Protein AF-A0A418GPH2-F1 (afdb_monomer)

InterPro domains:
  IPR001160 Peptidase M20C, Xaa-His dipeptidase [PTHR43501] (4-125)

Foldseek 3Di:
DPPCPADDDDPLLVVLVVVLVVPQDAFAPDADPVDPPHRAKGKHQDDWDDDNPDIDTDMDIDGLAVVRSVVSLVVNCVSCVVSVHDGDDDDDDGHDNDDPPDPVVVVVQVVCCVVPVDGDDDDGD

Solvent-accessible surface area (backbone atoms only — not comparable to full-atom values): 7965 Å² total; per-residue (Å²): 130,84,81,74,89,65,84,76,75,53,70,69,60,46,52,42,50,54,51,45,61,70,67,49,81,68,43,81,75,37,69,32,89,89,45,81,93,38,76,32,22,32,32,42,76,76,47,78,50,76,58,100,88,50,76,48,79,44,66,52,75,46,33,51,44,64,69,52,40,51,49,53,52,52,51,50,42,51,52,22,57,77,59,74,46,90,69,84,92,76,90,85,76,84,45,80,73,85,64,94,80,39,68,67,58,52,54,51,44,54,51,43,26,71,75,67,77,42,81,72,89,85,81,90,132

Structure (mmCIF, N/CA/C/O backbone):
data_AF-A0A418GPH2-F1
#
_entry.id   AF-A0A418GPH2-F1
#
loop_
_atom_site.group_PDB
_atom_site.id
_atom_site.type_symbol
_atom_site.label_atom_id
_atom_site.label_alt_id
_atom_site.label_comp_id
_atom_site.label_asym_id
_atom_site.label_entity_id
_atom_site.label_seq_id
_atom_site.pdbx_PDB_ins_code
_atom_site.Cartn_x
_atom_site.Cartn_y
_atom_site.Cartn_z
_atom_site.occupancy
_atom_site.B_iso_or_equiv
_atom_site.auth_seq_id
_atom_site.auth_comp_id
_atom_site.auth_asym_id
_atom_site.auth_atom_id
_atom_site.pdbx_PDB_model_num
ATOM 1 N N . SER A 1 1 ? 10.906 25.568 -26.976 1.00 50.03 1 SER A N 1
ATOM 2 C CA . SER A 1 1 ? 11.543 24.263 -27.219 1.00 50.03 1 SER A CA 1
ATOM 3 C C . SER A 1 1 ? 12.287 23.904 -25.952 1.00 50.03 1 SER A C 1
ATOM 5 O O . SER A 1 1 ? 13.210 24.629 -25.607 1.00 50.03 1 SER A O 1
ATOM 7 N N . VAL A 1 2 ? 11.828 22.912 -25.188 1.00 54.50 2 VAL A N 1
ATOM 8 C CA . VAL A 1 2 ? 12.637 22.404 -24.072 1.00 54.50 2 VAL A CA 1
ATOM 9 C C . VAL A 1 2 ? 13.715 21.551 -24.729 1.00 54.50 2 VAL A C 1
ATOM 11 O O . VAL A 1 2 ? 13.391 20.523 -25.319 1.00 54.50 2 VAL A O 1
ATOM 14 N N . ALA A 1 3 ? 14.956 22.036 -24.742 1.00 54.34 3 ALA A N 1
ATOM 15 C CA . ALA A 1 3 ? 16.088 21.268 -25.243 1.00 54.34 3 ALA A CA 1
ATOM 16 C C . ALA A 1 3 ? 16.192 19.989 -24.404 1.00 54.34 3 ALA A C 1
ATOM 18 O O . ALA A 1 3 ? 16.377 20.047 -23.189 1.00 54.34 3 ALA A O 1
ATOM 19 N N . ASN A 1 4 ? 15.957 18.843 -25.037 1.00 64.81 4 ASN A N 1
ATOM 20 C CA . ASN A 1 4 ? 15.948 17.551 -24.370 1.00 64.81 4 ASN A CA 1
ATOM 21 C C . ASN A 1 4 ? 17.326 16.911 -24.566 1.00 64.81 4 ASN A C 1
ATOM 23 O O . ASN A 1 4 ? 17.494 16.022 -25.394 1.00 64.81 4 ASN A O 1
ATOM 27 N N . ASP A 1 5 ? 18.318 17.416 -23.831 1.00 70.81 5 ASP A N 1
ATOM 28 C CA . ASP A 1 5 ? 19.716 16.957 -23.915 1.00 70.81 5 ASP A CA 1
ATOM 29 C C . ASP A 1 5 ? 19.937 15.580 -23.262 1.00 70.81 5 ASP A C 1
ATOM 31 O O . ASP A 1 5 ? 21.039 15.031 -23.299 1.00 70.81 5 ASP A O 1
ATOM 35 N N . LYS A 1 6 ? 18.895 14.990 -22.660 1.00 77.62 6 LYS A N 1
ATOM 36 C CA . LYS A 1 6 ? 18.963 13.671 -22.026 1.00 77.62 6 LYS A CA 1
ATOM 37 C C . LYS A 1 6 ? 18.496 12.574 -22.972 1.00 77.62 6 LYS A C 1
ATOM 39 O O . LYS A 1 6 ? 17.439 12.671 -23.597 1.00 77.62 6 LYS A O 1
ATOM 44 N N . ALA A 1 7 ? 19.279 11.500 -23.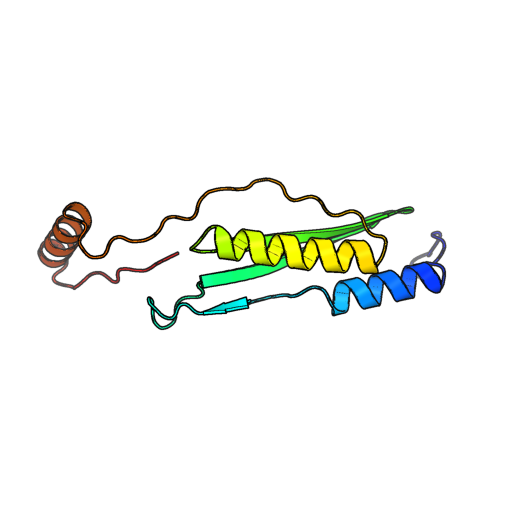031 1.00 84.62 7 ALA A N 1
ATOM 45 C CA . ALA A 1 7 ? 18.926 10.308 -23.785 1.00 84.62 7 ALA A CA 1
ATOM 46 C C . ALA A 1 7 ? 17.601 9.715 -23.278 1.00 84.62 7 ALA A C 1
A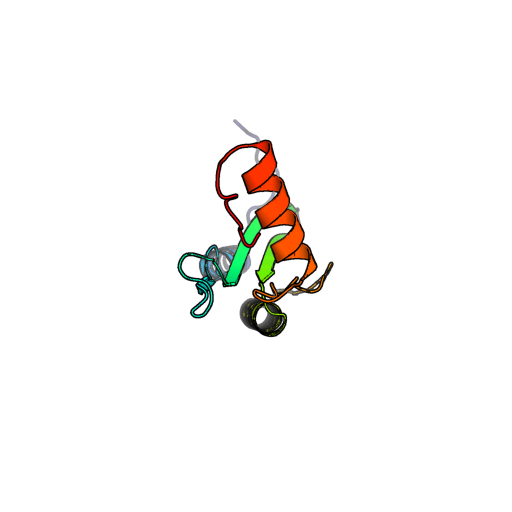TOM 48 O O . ALA A 1 7 ? 17.365 9.608 -22.074 1.00 84.62 7 ALA A O 1
ATOM 49 N N . ALA A 1 8 ? 16.735 9.315 -24.208 1.00 89.25 8 ALA A N 1
ATOM 50 C CA . ALA A 1 8 ? 15.496 8.629 -23.873 1.00 89.25 8 ALA A CA 1
ATOM 51 C C . ALA A 1 8 ? 15.768 7.219 -23.319 1.00 89.25 8 ALA A C 1
ATOM 53 O O . ALA A 1 8 ? 16.779 6.590 -23.637 1.00 89.25 8 ALA A O 1
ATOM 54 N N . LEU A 1 9 ? 14.820 6.688 -22.539 1.00 92.56 9 LEU A N 1
ATOM 55 C CA . LEU A 1 9 ? 14.864 5.296 -22.093 1.00 92.56 9 LEU A CA 1
ATOM 56 C C . LEU A 1 9 ? 14.895 4.337 -23.288 1.00 92.56 9 LEU A C 1
ATOM 58 O O . LEU A 1 9 ? 14.099 4.460 -24.223 1.00 92.56 9 LEU A O 1
ATOM 62 N N . ILE A 1 10 ? 15.738 3.308 -23.203 1.00 94.31 10 ILE A N 1
ATOM 63 C CA . ILE A 1 10 ? 15.669 2.179 -24.133 1.00 94.31 10 ILE A CA 1
ATOM 64 C C . ILE A 1 10 ? 14.330 1.446 -23.978 1.00 94.31 10 ILE A C 1
ATOM 66 O O . ILE A 1 10 ? 13.764 1.387 -22.881 1.00 94.31 10 ILE A O 1
ATOM 70 N N . ALA A 1 11 ? 13.848 0.830 -25.062 1.00 96.38 11 ALA A N 1
ATOM 71 C CA . ALA A 1 11 ? 12.531 0.187 -25.105 1.00 96.38 11 ALA A CA 1
ATOM 72 C C . ALA A 1 11 ? 12.306 -0.806 -23.952 1.00 96.38 11 ALA A C 1
ATOM 74 O O . ALA A 1 11 ? 11.266 -0.761 -23.302 1.00 96.38 11 ALA A O 1
ATOM 75 N N . LYS A 1 12 ? 13.312 -1.632 -23.630 1.00 96.12 12 LYS A N 1
ATOM 76 C CA . LYS A 1 12 ? 13.231 -2.601 -22.529 1.00 96.12 12 LYS A CA 1
ATOM 77 C C . LYS A 1 12 ? 12.986 -1.924 -21.176 1.00 96.12 12 LYS A C 1
ATOM 79 O O . LYS A 1 12 ? 12.049 -2.295 -20.483 1.00 96.12 12 LYS A O 1
ATOM 84 N N . SER A 1 13 ? 13.792 -0.926 -20.810 1.00 94.94 13 SER A N 1
ATOM 85 C CA . SER A 1 13 ? 13.662 -0.228 -19.522 1.00 94.94 13 SER A CA 1
ATOM 86 C C . SER A 1 13 ? 12.360 0.563 -19.432 1.00 94.94 13 SER A C 1
ATOM 88 O O . SER A 1 13 ? 11.695 0.523 -18.400 1.00 94.94 13 SER A O 1
ATOM 90 N N . ARG A 1 14 ? 11.960 1.227 -20.526 1.00 95.44 14 ARG A N 1
ATOM 91 C CA . ARG A 1 14 ? 10.670 1.923 -20.632 1.00 95.44 14 ARG A CA 1
ATOM 92 C C . ARG A 1 14 ? 9.507 0.968 -20.376 1.00 95.44 14 ARG A C 1
ATOM 94 O O . ARG A 1 14 ? 8.660 1.251 -19.535 1.00 95.44 14 ARG A O 1
ATOM 101 N N . ASP A 1 15 ? 9.470 -0.151 -21.094 1.00 97.81 15 ASP A N 1
ATOM 102 C CA . ASP A 1 15 ? 8.353 -1.091 -21.029 1.00 97.81 15 ASP A CA 1
ATOM 103 C C . ASP A 1 15 ? 8.290 -1.782 -19.666 1.00 97.81 15 ASP A C 1
ATOM 105 O O . ASP A 1 15 ? 7.205 -1.912 -19.103 1.00 97.81 15 ASP A O 1
ATOM 109 N N . THR A 1 16 ? 9.438 -2.167 -19.098 1.00 97.81 16 THR A N 1
ATOM 110 C CA . THR A 1 16 ? 9.508 -2.714 -17.738 1.00 97.81 16 THR A CA 1
ATOM 111 C C . THR A 1 16 ? 9.001 -1.711 -16.707 1.00 97.81 16 THR A C 1
ATOM 113 O O . THR A 1 16 ? 8.169 -2.077 -15.880 1.00 97.81 16 THR A O 1
ATOM 116 N N . PHE A 1 17 ? 9.444 -0.451 -16.767 1.00 97.38 17 PHE A N 1
ATOM 117 C CA . PHE A 1 17 ? 9.005 0.581 -15.827 1.00 97.38 17 PHE A CA 1
ATOM 118 C C . PHE A 1 17 ? 7.497 0.841 -15.921 1.00 97.38 17 PHE A C 1
ATOM 120 O O . PHE A 1 17 ? 6.812 0.801 -14.902 1.00 97.38 17 PHE A O 1
ATOM 127 N N . ILE A 1 18 ? 6.961 1.042 -17.130 1.00 97.69 18 ILE A N 1
ATOM 128 C CA . ILE A 1 18 ? 5.525 1.291 -17.328 1.00 97.69 18 ILE A CA 1
ATOM 129 C C . ILE A 1 18 ? 4.697 0.105 -16.823 1.00 97.69 18 ILE A C 1
ATOM 131 O O . ILE A 1 18 ? 3.694 0.304 -16.141 1.00 97.69 18 ILE A O 1
ATOM 135 N N . ARG A 1 19 ? 5.119 -1.131 -17.118 1.00 98.50 19 ARG A N 1
ATOM 136 C CA . ARG A 1 19 ? 4.425 -2.340 -16.648 1.00 98.50 19 ARG A CA 1
ATOM 137 C C . ARG A 1 19 ? 4.476 -2.473 -15.132 1.00 98.50 19 ARG A C 1
ATOM 139 O O . ARG A 1 19 ? 3.447 -2.772 -14.538 1.00 98.50 19 ARG A O 1
ATOM 146 N N . LEU A 1 20 ? 5.636 -2.234 -14.518 1.00 98.00 20 LEU A N 1
ATOM 147 C CA . LEU A 1 20 ? 5.788 -2.273 -13.065 1.00 98.00 20 LEU A CA 1
ATOM 148 C C . LEU A 1 20 ? 4.896 -1.224 -12.398 1.00 98.00 20 LEU A C 1
ATOM 150 O O . LEU A 1 20 ? 4.139 -1.567 -11.496 1.00 98.00 20 LEU A O 1
ATOM 154 N N . LEU A 1 21 ? 4.937 0.027 -12.861 1.00 98.00 21 LEU A N 1
ATOM 155 C CA . LEU A 1 21 ? 4.125 1.103 -12.293 1.00 98.00 21 LEU A CA 1
ATOM 156 C C . LEU A 1 21 ? 2.626 0.824 -12.452 1.00 98.00 21 LEU A C 1
ATOM 158 O O . LEU A 1 21 ? 1.873 1.002 -11.504 1.00 98.00 21 LEU A O 1
ATOM 162 N N . ASN A 1 22 ? 2.198 0.332 -13.617 1.00 98.31 22 ASN A N 1
ATOM 163 C CA . ASN A 1 22 ? 0.800 -0.017 -13.867 1.00 98.31 22 ASN A CA 1
ATOM 164 C C . ASN A 1 22 ? 0.321 -1.224 -13.039 1.00 98.31 22 ASN A C 1
ATOM 166 O O . ASN A 1 22 ? -0.852 -1.301 -12.692 1.00 98.31 22 ASN A O 1
ATOM 170 N N . ALA A 1 23 ? 1.208 -2.180 -12.752 1.00 97.88 23 ALA A N 1
ATOM 171 C CA . ALA A 1 23 ? 0.893 -3.357 -11.941 1.00 97.88 23 ALA A CA 1
ATOM 172 C C . ALA A 1 23 ? 1.013 -3.102 -10.431 1.00 97.88 23 ALA A C 1
ATOM 174 O O . ALA A 1 23 ? 0.485 -3.881 -9.639 1.00 97.88 23 ALA A O 1
ATOM 175 N N . THR A 1 24 ? 1.721 -2.044 -10.027 1.00 97.88 24 THR A N 1
ATOM 176 C CA . THR A 1 24 ? 1.872 -1.675 -8.618 1.00 97.88 24 THR A CA 1
ATOM 177 C C . THR A 1 24 ? 0.483 -1.354 -8.057 1.00 97.88 24 THR A C 1
ATOM 179 O O . THR A 1 24 ? -0.207 -0.504 -8.625 1.00 97.88 24 THR A O 1
ATOM 182 N N . PRO A 1 25 ? 0.034 -2.024 -6.975 1.00 97.25 25 PRO A N 1
ATOM 183 C CA . PRO A 1 25 ? -1.253 -1.712 -6.361 1.00 97.25 25 PRO A CA 1
ATOM 184 C C . PRO A 1 25 ? -1.290 -0.235 -5.954 1.00 97.25 25 PRO A C 1
ATOM 186 O O . PRO A 1 25 ? -0.242 0.366 -5.736 1.00 97.25 25 PRO A O 1
ATOM 189 N N . ASN A 1 26 ? -2.480 0.359 -5.847 1.00 97.94 26 ASN A N 1
ATOM 190 C CA . ASN A 1 26 ? -2.666 1.714 -5.324 1.00 97.94 26 ASN A CA 1
ATOM 191 C C . ASN A 1 26 ? -4.087 1.909 -4.783 1.00 97.94 26 ASN A C 1
ATOM 193 O O . ASN A 1 26 ? -5.059 1.540 -5.438 1.00 97.94 26 ASN A O 1
ATOM 197 N N . GLY A 1 27 ? -4.205 2.522 -3.605 1.00 97.94 27 GLY A N 1
ATOM 198 C CA . GLY A 1 27 ? -5.468 2.777 -2.918 1.00 97.94 27 GLY A CA 1
ATOM 199 C C . GLY A 1 27 ? -5.816 1.720 -1.867 1.00 97.94 27 GLY A C 1
ATOM 200 O O . GLY A 1 27 ? -4.952 1.219 -1.144 1.00 97.94 27 GLY A O 1
ATOM 201 N N . VAL A 1 28 ? -7.113 1.427 -1.742 1.00 98.12 28 VAL A N 1
ATOM 202 C CA . VAL A 1 28 ? -7.644 0.465 -0.766 1.00 98.12 28 VAL A CA 1
ATOM 203 C C . VAL A 1 28 ? -7.314 -0.958 -1.208 1.00 98.12 28 VAL A C 1
ATOM 205 O O . VAL A 1 28 ? -7.704 -1.373 -2.295 1.00 98.12 28 VAL A O 1
ATOM 208 N N . ILE A 1 29 ? -6.633 -1.708 -0.340 1.00 98.19 29 ILE A N 1
ATOM 209 C CA . ILE A 1 29 ? -6.368 -3.141 -0.529 1.00 98.19 29 ILE A CA 1
ATOM 210 C C . ILE A 1 29 ? -7.475 -3.961 0.127 1.00 98.19 29 ILE A C 1
ATOM 212 O O . ILE A 1 29 ? -7.968 -4.926 -0.453 1.00 98.19 29 ILE A O 1
ATOM 216 N N . ARG A 1 30 ? -7.873 -3.571 1.345 1.00 97.62 30 ARG A N 1
ATOM 217 C CA . ARG A 1 30 ? -8.876 -4.283 2.136 1.00 97.62 30 ARG A CA 1
ATOM 218 C C . ARG A 1 30 ? -9.635 -3.329 3.054 1.00 97.62 30 ARG A C 1
ATOM 220 O O . ARG A 1 30 ? -9.023 -2.517 3.747 1.00 97.62 30 ARG A O 1
ATOM 227 N N . ASN A 1 31 ? -10.960 -3.454 3.080 1.00 96.44 31 ASN A N 1
ATOM 228 C CA . ASN A 1 31 ? -11.808 -2.830 4.100 1.00 96.44 31 ASN A CA 1
ATOM 229 C C . ASN A 1 31 ? -11.954 -3.768 5.302 1.00 96.44 31 ASN A C 1
ATOM 231 O O . ASN A 1 31 ? -11.918 -4.985 5.139 1.00 96.44 31 ASN A O 1
ATOM 235 N N . SER A 1 32 ? -12.121 -3.203 6.495 1.00 93.19 32 SER A N 1
ATOM 236 C CA . SER A 1 32 ? -12.277 -3.980 7.721 1.00 93.19 32 SER A CA 1
ATOM 237 C C . SER A 1 32 ? -13.659 -4.634 7.798 1.00 93.19 32 SER A C 1
ATOM 239 O O . SER A 1 32 ? -14.677 -3.967 7.608 1.00 93.19 32 SER A O 1
ATOM 241 N N . ASP A 1 33 ? -13.698 -5.921 8.150 1.00 90.75 33 ASP A N 1
ATOM 242 C CA . ASP A 1 33 ? -14.953 -6.628 8.449 1.00 90.75 33 ASP A CA 1
ATOM 243 C C . ASP A 1 33 ? -15.461 -6.325 9.864 1.00 90.75 33 ASP A C 1
ATOM 245 O O . ASP A 1 33 ? -16.663 -6.374 10.123 1.00 90.75 33 ASP A O 1
ATOM 249 N N . VAL A 1 34 ? -14.548 -6.004 10.789 1.00 87.62 34 VAL A N 1
ATOM 250 C CA . VAL A 1 34 ? -14.879 -5.718 12.194 1.00 87.62 34 VAL A CA 1
ATOM 251 C C . VAL A 1 34 ? -15.255 -4.252 12.412 1.00 87.62 34 VAL A C 1
ATOM 253 O O . VAL A 1 34 ? -16.059 -3.952 13.293 1.00 87.62 34 VAL A O 1
ATOM 256 N N . ALA A 1 35 ? -14.726 -3.338 11.592 1.00 85.69 35 ALA A N 1
ATOM 257 C CA . ALA A 1 35 ? -15.023 -1.909 11.642 1.00 85.69 35 ALA A CA 1
ATOM 258 C C . ALA A 1 35 ? -15.653 -1.434 10.322 1.00 85.69 35 ALA A C 1
ATOM 260 O O . ALA A 1 35 ? -14.970 -1.032 9.378 1.00 85.69 35 ALA A O 1
ATOM 261 N N . LYS A 1 36 ? -16.989 -1.472 10.253 1.00 86.81 36 LYS A N 1
ATOM 262 C CA . LYS A 1 36 ? -17.747 -1.126 9.042 1.00 86.81 36 LYS A CA 1
ATOM 263 C C . LYS A 1 36 ? -17.398 0.279 8.534 1.00 86.81 36 LYS A C 1
ATOM 265 O O . LYS A 1 36 ? -17.535 1.260 9.257 1.00 86.81 36 LYS A O 1
ATOM 270 N N . GLY A 1 37 ? -17.025 0.366 7.257 1.00 88.75 37 GLY A N 1
ATOM 271 C CA . GLY A 1 37 ? -16.678 1.629 6.595 1.00 88.75 37 GLY A CA 1
ATOM 272 C C . GLY A 1 37 ? -15.245 2.107 6.845 1.00 88.75 37 GLY A C 1
ATOM 273 O O . GLY A 1 37 ? -14.886 3.179 6.367 1.00 88.75 37 GLY A O 1
ATOM 274 N N . VAL A 1 38 ? -14.429 1.327 7.559 1.00 92.25 38 VAL A N 1
ATOM 275 C CA . VAL A 1 38 ? -13.020 1.633 7.820 1.00 92.25 38 VAL A CA 1
ATOM 276 C C . VAL A 1 38 ? -12.132 0.830 6.873 1.00 92.25 38 VAL A C 1
ATOM 278 O O . VAL A 1 38 ? -12.320 -0.373 6.683 1.00 92.25 38 VAL A O 1
ATOM 281 N N . VAL A 1 39 ? -11.139 1.497 6.290 1.00 95.00 39 VAL A N 1
ATOM 282 C CA . VAL A 1 39 ? -10.091 0.845 5.501 1.00 95.00 39 VAL A CA 1
ATOM 283 C C . VAL A 1 39 ? -9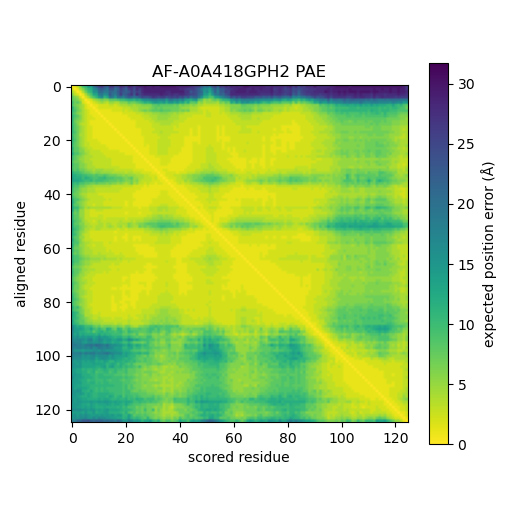.129 0.147 6.456 1.00 95.00 39 VAL A C 1
ATOM 285 O O . VAL A 1 39 ? -8.559 0.785 7.334 1.00 95.00 39 VAL A O 1
ATOM 288 N N . GLU A 1 40 ? -8.935 -1.157 6.280 1.00 94.88 40 GLU A N 1
ATOM 289 C CA . GLU A 1 40 ? -8.008 -1.923 7.111 1.00 94.88 40 GLU A CA 1
ATOM 290 C C . GLU A 1 40 ? -6.591 -1.869 6.564 1.00 94.88 40 GLU A C 1
ATOM 292 O O . GLU A 1 40 ? -5.664 -1.659 7.333 1.00 94.88 40 GLU A O 1
ATOM 297 N N . THR A 1 41 ? -6.423 -2.038 5.251 1.00 96.38 41 THR A N 1
ATOM 298 C CA . THR A 1 41 ? -5.119 -2.015 4.585 1.00 96.38 41 THR A CA 1
ATOM 299 C C . THR A 1 41 ? -5.211 -1.201 3.302 1.00 96.38 41 THR A C 1
ATOM 301 O O . THR A 1 41 ? -6.119 -1.380 2.485 1.00 96.38 41 THR A O 1
ATOM 304 N N . SER A 1 42 ? -4.247 -0.311 3.102 1.00 97.69 42 SER A N 1
ATOM 305 C CA . SER A 1 42 ? -4.108 0.503 1.897 1.00 97.69 42 SER A CA 1
ATOM 306 C C . SER A 1 42 ? -2.642 0.739 1.571 1.00 97.69 42 SER A C 1
ATOM 308 O O . SER A 1 42 ? -1.757 0.561 2.414 1.00 97.69 42 SER A O 1
ATOM 310 N N . LEU A 1 43 ? -2.382 1.181 0.347 1.00 97.88 43 LEU A N 1
ATOM 311 C CA . LEU A 1 43 ? -1.115 1.817 0.031 1.00 97.88 43 LEU A CA 1
ATOM 312 C C . LEU A 1 43 ? -1.331 3.014 -0.901 1.00 97.88 43 LEU A C 1
ATOM 314 O O . LEU A 1 43 ? -2.293 3.065 -1.664 1.00 97.88 43 LEU A O 1
ATOM 318 N N . ASN A 1 44 ? -0.423 3.980 -0.845 1.00 98.06 44 ASN A N 1
ATOM 319 C CA . ASN A 1 44 ? -0.370 5.084 -1.792 1.00 98.06 44 ASN A CA 1
ATOM 320 C C . ASN A 1 44 ? 0.999 5.137 -2.477 1.00 98.06 44 ASN A C 1
ATOM 322 O O . ASN A 1 44 ? 2.018 5.200 -1.795 1.00 98.06 44 ASN A O 1
ATOM 326 N N . VAL A 1 45 ? 1.013 5.159 -3.810 1.00 98.00 45 VAL A N 1
ATOM 327 C CA . VAL A 1 45 ? 2.168 5.564 -4.617 1.00 98.00 45 VAL A CA 1
ATOM 328 C C . VAL A 1 45 ? 2.255 7.088 -4.551 1.00 98.00 45 VAL A C 1
ATOM 330 O O . VAL A 1 45 ? 1.452 7.788 -5.168 1.00 98.00 45 VAL A O 1
ATOM 333 N N . GLY A 1 46 ? 3.180 7.599 -3.739 1.00 97.00 46 GLY A N 1
ATOM 334 C CA . GLY A 1 46 ? 3.238 9.021 -3.392 1.00 97.00 46 GLY A CA 1
ATOM 335 C C . GLY A 1 46 ? 4.227 9.817 -4.237 1.00 97.00 46 GLY A C 1
ATOM 336 O O . GLY A 1 46 ? 3.941 10.949 -4.619 1.00 97.00 46 GLY A O 1
ATOM 337 N N . VAL A 1 47 ? 5.391 9.233 -4.538 1.00 97.56 47 VAL A N 1
ATOM 338 C CA . VAL A 1 47 ? 6.456 9.912 -5.288 1.00 97.56 47 VAL A CA 1
ATOM 339 C C . VAL A 1 47 ? 7.044 8.960 -6.317 1.00 97.56 47 VAL A C 1
ATOM 341 O O . VAL A 1 47 ? 7.445 7.848 -5.985 1.00 97.56 47 VAL A O 1
ATOM 344 N N . VAL A 1 48 ? 7.124 9.420 -7.563 1.00 97.62 48 VAL A N 1
ATOM 345 C CA . VAL A 1 48 ? 7.842 8.734 -8.638 1.00 97.62 48 VAL A CA 1
ATOM 346 C C . VAL A 1 48 ? 8.897 9.689 -9.172 1.00 97.62 48 VAL A C 1
ATOM 348 O O . VAL A 1 48 ? 8.559 10.753 -9.692 1.00 97.62 48 VAL A O 1
ATOM 351 N N . THR A 1 49 ? 10.166 9.314 -9.042 1.00 96.56 49 THR A N 1
ATOM 352 C CA . THR A 1 49 ? 11.300 10.162 -9.428 1.00 96.56 49 THR A CA 1
ATOM 353 C C . THR A 1 49 ? 12.185 9.421 -10.413 1.00 96.56 49 THR A C 1
ATOM 355 O O . THR A 1 49 ? 12.479 8.242 -10.231 1.00 96.56 49 THR A O 1
ATOM 358 N N . MET A 1 50 ? 12.639 10.119 -11.450 1.00 93.62 50 MET A N 1
ATOM 359 C CA . MET A 1 50 ? 13.587 9.595 -12.427 1.00 93.62 50 MET A CA 1
ATOM 360 C C . MET A 1 50 ? 14.880 10.406 -12.376 1.00 93.62 50 MET A C 1
ATOM 362 O O . MET A 1 50 ? 14.866 11.635 -12.409 1.00 93.62 50 MET A O 1
ATOM 366 N N . THR A 1 51 ? 15.995 9.693 -12.303 1.00 90.50 51 THR A N 1
ATOM 367 C CA . THR A 1 51 ? 17.353 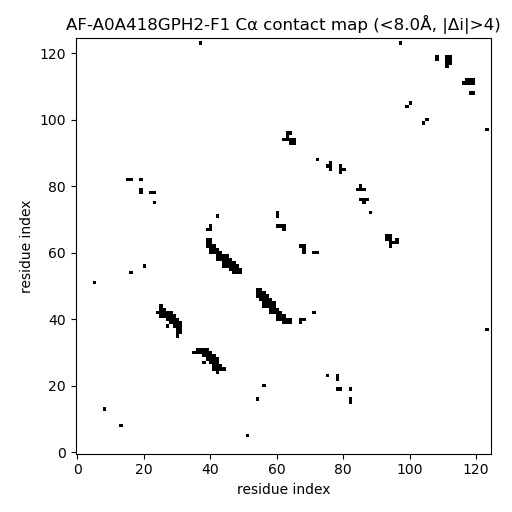10.214 -12.490 1.00 90.50 51 THR A CA 1
ATOM 368 C C . THR A 1 51 ? 17.922 9.653 -13.792 1.00 90.50 51 THR A C 1
ATOM 370 O O . THR A 1 51 ? 17.258 8.868 -14.467 1.00 90.50 51 THR A O 1
ATOM 373 N N . ASP A 1 52 ? 19.154 10.016 -14.146 1.00 87.00 52 ASP A N 1
ATOM 374 C CA . ASP A 1 52 ? 19.762 9.579 -15.411 1.00 87.00 52 ASP A CA 1
ATOM 375 C C . ASP A 1 52 ? 19.891 8.050 -15.516 1.00 87.00 52 ASP A C 1
ATOM 377 O O . ASP A 1 52 ? 19.788 7.498 -16.608 1.00 87.00 52 ASP A O 1
ATOM 381 N N . ASN A 1 53 ? 20.056 7.361 -14.380 1.00 90.00 53 ASN A N 1
ATOM 382 C CA . ASN A 1 53 ? 20.337 5.922 -14.342 1.00 90.00 53 ASN A CA 1
ATOM 383 C C . ASN A 1 53 ? 19.309 5.096 -13.556 1.00 90.00 53 ASN A C 1
ATOM 385 O O . ASN A 1 53 ? 19.421 3.871 -13.525 1.00 90.00 53 ASN A O 1
ATOM 389 N N . ASN A 1 54 ? 18.337 5.727 -12.890 1.00 93.31 54 ASN A N 1
ATOM 390 C CA . ASN A 1 54 ? 17.409 5.025 -12.004 1.00 93.31 54 ASN A CA 1
ATOM 391 C C . ASN A 1 54 ? 16.016 5.659 -11.979 1.00 93.31 54 ASN A C 1
ATOM 393 O O . ASN A 1 54 ? 15.874 6.876 -12.113 1.00 93.31 54 ASN A O 1
ATOM 397 N N . VAL A 1 55 ? 15.009 4.827 -11.716 1.00 95.06 55 VAL A N 1
ATOM 398 C CA . VAL A 1 55 ? 13.649 5.253 -11.384 1.00 95.06 55 VAL A CA 1
ATOM 399 C C . VAL A 1 55 ? 13.293 4.730 -10.003 1.00 95.06 55 VAL A C 1
ATOM 401 O O . VAL A 1 55 ? 13.461 3.546 -9.723 1.00 95.06 55 VAL A O 1
ATOM 404 N N . GLU A 1 56 ? 12.768 5.605 -9.156 1.00 96.81 56 GLU A N 1
ATOM 405 C CA . GLU A 1 56 ? 12.311 5.259 -7.815 1.00 96.81 56 GLU A CA 1
ATOM 406 C C . GLU A 1 56 ? 10.804 5.457 -7.703 1.00 96.81 56 GLU A C 1
ATOM 408 O O . GLU A 1 56 ? 10.274 6.495 -8.103 1.00 96.81 56 GLU A O 1
ATOM 413 N N . ILE A 1 57 ? 10.126 4.458 -7.138 1.00 97.75 57 ILE A N 1
ATOM 414 C CA . ILE A 1 57 ? 8.694 4.478 -6.843 1.00 97.75 57 ILE A CA 1
ATOM 415 C C . ILE A 1 57 ? 8.553 4.371 -5.326 1.00 97.75 57 ILE A C 1
ATOM 417 O O . ILE A 1 57 ? 8.755 3.305 -4.744 1.00 97.75 57 ILE A O 1
ATOM 421 N N . HIS A 1 58 ? 8.212 5.480 -4.679 1.00 97.06 58 HIS A N 1
ATOM 422 C CA . HIS A 1 58 ? 8.020 5.542 -3.234 1.00 97.06 58 HIS A CA 1
ATOM 423 C C . HIS A 1 58 ? 6.550 5.320 -2.900 1.00 97.06 58 HIS A C 1
ATOM 425 O O . HIS A 1 58 ? 5.676 6.091 -3.312 1.00 97.06 58 HIS A O 1
ATOM 431 N N . CYS A 1 59 ? 6.291 4.265 -2.130 1.00 96.88 59 CYS A N 1
ATOM 432 C CA . CYS A 1 59 ? 4.956 3.900 -1.677 1.00 96.88 59 CYS A CA 1
ATOM 433 C C . CYS A 1 59 ? 4.862 3.980 -0.153 1.00 96.88 59 CYS A C 1
ATOM 435 O O . CYS A 1 59 ? 5.792 3.585 0.549 1.00 96.88 59 CYS A O 1
ATOM 437 N N . LEU A 1 60 ? 3.715 4.422 0.361 1.00 97.06 60 LEU A N 1
ATOM 438 C CA . LEU A 1 60 ? 3.395 4.364 1.783 1.00 97.06 60 LEU A CA 1
ATOM 439 C C . LEU A 1 60 ? 2.298 3.332 2.029 1.00 97.06 60 LEU A C 1
ATOM 441 O O . LEU A 1 60 ? 1.173 3.498 1.560 1.00 97.06 60 LEU A O 1
ATOM 445 N N . ILE A 1 61 ? 2.634 2.289 2.783 1.00 96.50 61 ILE A N 1
ATOM 446 C CA . ILE A 1 61 ? 1.716 1.222 3.188 1.00 96.50 61 ILE A CA 1
ATOM 447 C C . ILE A 1 61 ? 1.123 1.580 4.548 1.00 96.50 61 ILE A C 1
ATOM 449 O O . ILE A 1 61 ? 1.847 1.991 5.455 1.00 96.50 61 ILE A O 1
ATOM 453 N N . ARG A 1 62 ? -0.189 1.406 4.702 1.00 95.19 62 ARG A N 1
ATOM 454 C CA . ARG A 1 62 ? -0.902 1.599 5.968 1.00 95.19 62 ARG A CA 1
ATOM 455 C C . ARG A 1 62 ? -1.768 0.383 6.245 1.00 95.19 62 ARG A C 1
ATOM 457 O O . ARG A 1 62 ? -2.454 -0.099 5.345 1.00 95.19 62 ARG A O 1
ATOM 464 N N . SER A 1 63 ? -1.742 -0.099 7.482 1.00 93.44 63 SER A N 1
ATOM 465 C CA . SER A 1 63 ? -2.610 -1.187 7.913 1.00 93.44 63 SER A CA 1
ATOM 466 C C . SER A 1 63 ? -2.963 -1.066 9.394 1.00 93.44 63 SER A C 1
ATOM 468 O O . SER A 1 63 ? -2.100 -0.698 10.190 1.00 93.44 63 SER A O 1
ATOM 470 N N . LEU A 1 64 ? -4.201 -1.405 9.764 1.00 91.31 64 LEU A N 1
ATOM 471 C CA . LEU A 1 64 ? -4.624 -1.532 11.167 1.00 91.31 64 LEU A CA 1
ATOM 472 C C . LEU A 1 64 ? -4.018 -2.769 11.845 1.00 91.31 64 LEU A C 1
ATOM 474 O O . LEU A 1 64 ? -3.924 -2.817 13.068 1.00 91.31 64 LEU A O 1
ATOM 478 N N . ILE A 1 65 ? -3.603 -3.757 11.047 1.00 91.00 65 ILE A N 1
ATOM 479 C CA . ILE A 1 65 ? -2.976 -5.003 11.500 1.00 91.00 65 ILE A CA 1
ATOM 480 C C . ILE A 1 65 ? -1.633 -5.222 10.797 1.00 91.00 65 ILE A C 1
ATOM 482 O O . ILE A 1 65 ? -1.508 -4.978 9.592 1.00 91.00 65 ILE A O 1
ATOM 486 N N . ASP A 1 66 ? -0.630 -5.713 11.525 1.00 92.00 66 ASP A N 1
ATOM 487 C CA . ASP A 1 66 ? 0.725 -5.888 10.982 1.00 92.00 66 ASP A CA 1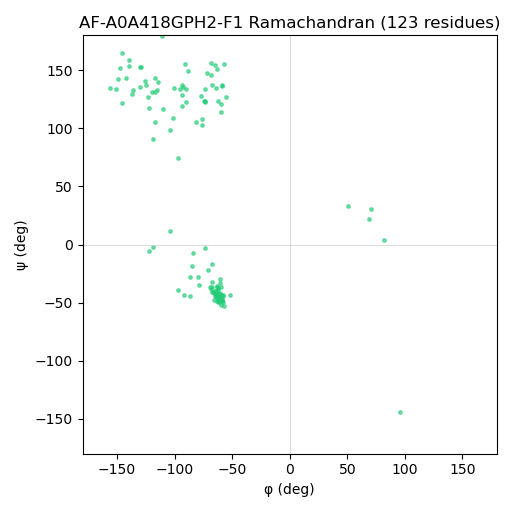
ATOM 488 C C . ASP A 1 66 ? 0.772 -6.898 9.827 1.00 92.00 66 ASP A C 1
ATOM 490 O O . ASP A 1 66 ? 1.421 -6.641 8.815 1.00 92.00 66 ASP A O 1
ATOM 494 N N . SER A 1 67 ? -0.018 -7.972 9.893 1.00 94.56 67 SER A N 1
ATOM 495 C CA . SER A 1 67 ? -0.096 -8.971 8.819 1.00 94.56 67 SER A CA 1
ATOM 496 C C . SER A 1 67 ? -0.574 -8.391 7.480 1.00 94.56 67 SER A C 1
ATOM 498 O O . SER A 1 67 ? -0.113 -8.817 6.423 1.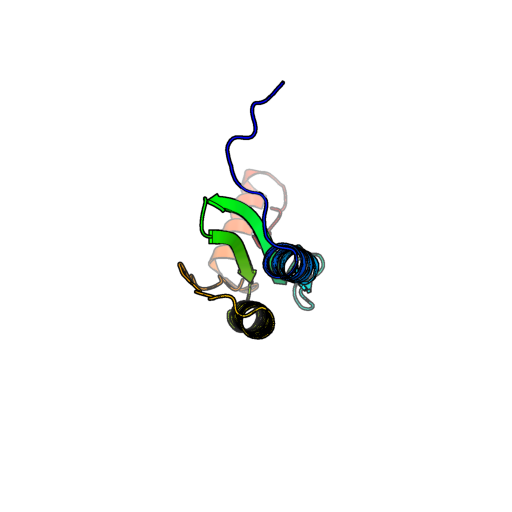00 94.56 67 SER A O 1
ATOM 500 N N . GLY A 1 68 ? -1.456 -7.386 7.500 1.00 95.19 68 GLY A N 1
ATOM 501 C CA . GLY A 1 68 ? -1.908 -6.686 6.293 1.00 95.19 68 GLY A CA 1
ATOM 502 C C . GLY A 1 68 ? -0.804 -5.830 5.663 1.00 95.19 68 GLY A C 1
ATOM 503 O O . GLY A 1 68 ? -0.668 -5.785 4.441 1.00 95.19 68 GLY A O 1
ATOM 504 N N . LYS A 1 69 ? 0.042 -5.205 6.490 1.00 94.62 69 LYS A N 1
ATOM 505 C CA . LYS A 1 69 ? 1.235 -4.475 6.032 1.00 94.62 69 LYS A CA 1
ATOM 506 C C . LYS A 1 69 ? 2.245 -5.441 5.408 1.00 94.62 69 LYS A C 1
ATOM 508 O O . LYS A 1 69 ? 2.699 -5.191 4.292 1.00 94.62 69 LYS A O 1
ATOM 513 N N . ASP A 1 70 ? 2.532 -6.554 6.078 1.00 95.62 70 ASP A N 1
ATOM 514 C CA . ASP A 1 70 ? 3.477 -7.569 5.596 1.00 95.62 70 ASP A CA 1
ATOM 515 C C . ASP A 1 70 ? 3.017 -8.195 4.273 1.00 95.62 70 ASP A C 1
ATOM 517 O O . ASP A 1 70 ? 3.825 -8.414 3.368 1.00 95.62 70 ASP A O 1
ATOM 521 N N . TYR A 1 71 ? 1.707 -8.402 4.113 1.00 97.88 71 TYR A N 1
ATOM 522 C CA . TYR A 1 71 ? 1.113 -8.850 2.856 1.00 97.88 71 TYR A CA 1
ATOM 523 C C . TYR A 1 71 ? 1.407 -7.889 1.694 1.00 97.88 71 TYR A C 1
ATOM 525 O O . TYR A 1 71 ? 1.861 -8.321 0.633 1.00 97.88 71 TYR A O 1
ATOM 533 N N . VAL A 1 72 ? 1.205 -6.581 1.886 1.00 97.75 72 VAL A N 1
ATOM 534 C CA . VAL A 1 72 ? 1.478 -5.588 0.833 1.00 97.75 72 VAL A CA 1
ATOM 535 C C . VAL A 1 72 ? 2.977 -5.478 0.550 1.00 97.75 72 VAL A C 1
ATOM 537 O O . VAL A 1 72 ? 3.364 -5.393 -0.614 1.00 97.75 72 VAL A O 1
ATOM 540 N N . VAL A 1 73 ? 3.835 -5.547 1.575 1.00 97.25 73 VAL A N 1
ATOM 541 C CA . VAL A 1 73 ? 5.297 -5.600 1.384 1.00 97.25 73 VAL A CA 1
ATOM 542 C C . VAL A 1 73 ? 5.685 -6.813 0.534 1.00 97.25 73 VAL A C 1
ATOM 544 O O . VAL A 1 73 ? 6.427 -6.664 -0.434 1.00 97.25 73 VAL A O 1
ATOM 547 N N . SER A 1 74 ? 5.144 -7.994 0.842 1.00 98.00 74 SER A N 1
ATOM 548 C CA . SER A 1 74 ? 5.395 -9.224 0.082 1.00 98.00 74 SER A CA 1
ATOM 549 C C . SER A 1 74 ? 4.910 -9.129 -1.371 1.00 98.00 74 SER A C 1
ATOM 551 O O . SER A 1 74 ? 5.600 -9.579 -2.292 1.00 98.00 74 SER A O 1
ATOM 553 N N . MET A 1 75 ? 3.759 -8.492 -1.602 1.00 98.12 75 MET A N 1
ATOM 554 C CA . MET A 1 75 ? 3.231 -8.236 -2.945 1.00 98.12 75 MET A CA 1
ATOM 555 C C . MET A 1 75 ? 4.163 -7.329 -3.758 1.00 98.12 75 MET A C 1
ATOM 557 O O . MET A 1 75 ? 4.506 -7.663 -4.894 1.00 98.12 75 MET A O 1
ATOM 561 N N . LEU A 1 76 ? 4.602 -6.206 -3.181 1.00 98.00 76 LEU A N 1
ATOM 562 C CA . LEU A 1 76 ? 5.524 -5.282 -3.844 1.00 98.00 76 LEU A CA 1
ATOM 563 C C . LEU A 1 76 ? 6.884 -5.929 -4.106 1.00 98.00 76 LEU A C 1
ATOM 565 O O . LEU A 1 76 ? 7.437 -5.748 -5.186 1.00 98.00 76 LEU A O 1
ATOM 569 N N . ASP A 1 77 ? 7.397 -6.717 -3.161 1.00 97.88 77 ASP A N 1
ATOM 570 C CA . ASP A 1 77 ? 8.637 -7.479 -3.326 1.00 97.88 77 ASP A CA 1
ATOM 571 C C . ASP A 1 77 ? 8.543 -8.481 -4.486 1.00 97.88 77 ASP A C 1
ATOM 573 O O . ASP A 1 77 ? 9.448 -8.578 -5.316 1.00 97.88 77 ASP A O 1
ATOM 577 N N . SER A 1 78 ? 7.406 -9.169 -4.604 1.00 98.12 78 SER A N 1
ATOM 578 C CA . SER A 1 78 ? 7.138 -10.091 -5.712 1.00 98.12 78 SER A CA 1
ATOM 579 C C . SER A 1 78 ? 7.097 -9.367 -7.063 1.00 98.12 78 SER A C 1
ATOM 581 O O . SER A 1 78 ? 7.735 -9.812 -8.019 1.00 98.12 78 SER A O 1
ATOM 583 N N . LEU A 1 79 ? 6.403 -8.225 -7.146 1.00 97.62 79 LEU A N 1
ATOM 584 C CA . LEU A 1 79 ? 6.362 -7.396 -8.359 1.00 97.62 79 LEU A CA 1
ATOM 585 C C . LEU A 1 79 ? 7.741 -6.834 -8.719 1.00 97.62 79 LEU A C 1
ATOM 587 O O . LEU A 1 79 ? 8.134 -6.868 -9.887 1.00 97.62 79 LEU A O 1
ATOM 591 N N . GLY A 1 80 ? 8.494 -6.368 -7.721 1.00 97.44 80 GLY A N 1
ATOM 592 C CA . GLY A 1 80 ? 9.860 -5.885 -7.888 1.00 97.44 80 GLY A CA 1
ATOM 593 C C . GLY A 1 80 ? 10.759 -6.958 -8.494 1.00 97.44 80 GLY A C 1
ATOM 594 O O . GLY A 1 80 ? 11.380 -6.723 -9.529 1.00 97.44 80 GLY A O 1
ATOM 595 N N . LYS A 1 81 ? 10.736 -8.174 -7.935 1.00 98.06 81 LYS A N 1
ATOM 596 C CA . LYS A 1 81 ? 11.480 -9.328 -8.463 1.00 98.06 81 LYS A CA 1
ATOM 597 C C . LYS A 1 81 ? 11.108 -9.662 -9.908 1.00 98.06 81 LYS A C 1
ATOM 599 O O . LYS A 1 81 ? 12.006 -9.868 -10.721 1.00 98.06 81 LYS A O 1
ATOM 604 N N . LEU A 1 82 ? 9.817 -9.665 -10.254 1.00 97.94 82 LEU A N 1
ATOM 605 C CA . LEU A 1 82 ? 9.357 -9.909 -11.631 1.00 97.94 82 LEU A CA 1
ATOM 606 C C . LEU A 1 82 ? 9.845 -8.840 -12.619 1.00 97.94 82 LEU A C 1
ATOM 608 O O . LEU A 1 82 ? 10.153 -9.154 -13.768 1.00 97.94 82 LEU A O 1
ATOM 612 N N . ALA A 1 83 ? 9.936 -7.586 -12.178 1.00 97.00 83 ALA A N 1
ATOM 613 C CA . ALA A 1 83 ? 10.439 -6.479 -12.986 1.00 97.00 83 ALA A CA 1
ATOM 614 C C . ALA A 1 83 ? 11.977 -6.363 -12.987 1.00 97.00 83 ALA A C 1
ATOM 616 O O . ALA A 1 83 ? 12.523 -5.549 -13.733 1.00 97.00 83 ALA A O 1
ATOM 617 N N . GLY A 1 84 ? 12.683 -7.149 -12.167 1.00 96.94 84 GLY A N 1
ATOM 618 C CA . GLY A 1 84 ? 14.122 -6.994 -11.939 1.00 96.94 84 GLY A CA 1
ATOM 619 C C . GLY A 1 84 ? 14.487 -5.721 -11.163 1.00 96.94 84 GLY A C 1
ATOM 620 O O . GLY A 1 84 ? 15.614 -5.243 -11.269 1.00 96.94 84 GLY A O 1
ATOM 621 N N . ALA A 1 85 ? 13.539 -5.155 -10.414 1.00 96.44 85 ALA A N 1
ATOM 622 C CA . ALA A 1 85 ? 13.734 -3.997 -9.552 1.00 96.44 85 ALA A CA 1
ATOM 623 C C . ALA A 1 85 ? 14.135 -4.420 -8.130 1.00 96.44 85 ALA A C 1
ATOM 625 O O . ALA A 1 85 ? 13.813 -5.515 -7.667 1.00 96.44 85 ALA A O 1
ATOM 626 N N . LYS A 1 86 ? 14.816 -3.519 -7.416 1.00 96.00 86 LYS A N 1
ATOM 627 C CA . LYS A 1 86 ? 15.119 -3.684 -5.992 1.00 96.00 86 LYS A CA 1
ATOM 628 C C . LYS A 1 86 ? 14.003 -3.069 -5.149 1.00 96.00 86 LYS A C 1
ATOM 630 O O . LYS A 1 86 ? 13.608 -1.930 -5.380 1.00 96.00 86 LYS A O 1
ATOM 635 N N . THR A 1 87 ? 13.558 -3.804 -4.142 1.00 95.50 87 THR A N 1
ATOM 636 C CA . THR A 1 87 ? 12.533 -3.409 -3.169 1.00 95.50 87 THR A CA 1
ATOM 637 C C . THR A 1 87 ? 13.147 -3.303 -1.779 1.00 95.50 87 THR A C 1
ATOM 639 O O . THR A 1 87 ? 14.002 -4.100 -1.395 1.00 95.50 87 THR A O 1
ATOM 642 N N . GLU A 1 88 ? 12.740 -2.292 -1.015 1.00 95.56 88 GLU A N 1
ATOM 643 C CA . GLU A 1 88 ? 13.205 -2.092 0.356 1.00 95.56 88 GLU A CA 1
ATOM 644 C C . GLU A 1 88 ? 12.078 -1.495 1.203 1.00 95.56 88 GLU A C 1
ATOM 646 O O . GLU A 1 88 ? 11.563 -0.422 0.893 1.00 95.56 88 GLU A O 1
ATOM 651 N N . ALA A 1 89 ? 11.695 -2.189 2.276 1.00 93.25 89 ALA A N 1
ATOM 652 C CA . ALA A 1 89 ? 10.724 -1.691 3.244 1.00 93.25 89 ALA A CA 1
ATOM 653 C C . ALA A 1 89 ? 11.452 -0.989 4.399 1.00 93.25 89 ALA A C 1
ATOM 655 O O . ALA A 1 89 ? 12.370 -1.547 5.001 1.00 93.25 89 ALA A O 1
ATOM 656 N N . LYS A 1 90 ? 11.037 0.240 4.718 1.00 91.19 90 LYS A N 1
ATOM 657 C CA . LYS A 1 90 ? 11.631 1.093 5.759 1.00 91.19 90 LYS A CA 1
ATOM 658 C C . LYS A 1 90 ? 10.544 1.821 6.546 1.00 91.19 90 LYS A C 1
ATOM 660 O O . LYS A 1 90 ? 9.436 1.998 6.054 1.00 91.19 90 LYS A O 1
ATOM 665 N N . GLY A 1 91 ? 10.883 2.266 7.758 1.00 86.19 91 GLY A N 1
ATOM 666 C CA . GLY A 1 91 ? 10.003 3.119 8.568 1.00 86.19 91 GLY A CA 1
ATOM 667 C C . GLY A 1 91 ? 8.763 2.409 9.116 1.00 86.19 91 GLY A C 1
ATOM 668 O O . GLY A 1 91 ? 7.718 3.036 9.263 1.00 86.19 91 GLY A O 1
ATOM 669 N N . ALA A 1 92 ? 8.858 1.105 9.391 1.00 84.69 92 ALA A N 1
ATOM 670 C CA . ALA A 1 92 ? 7.747 0.352 9.955 1.00 84.69 92 ALA A CA 1
ATOM 671 C C . ALA A 1 92 ? 7.379 0.871 11.353 1.00 84.69 92 ALA A C 1
ATOM 673 O O . ALA A 1 92 ? 8.241 1.062 12.209 1.00 84.69 92 ALA A O 1
ATOM 674 N N . TYR A 1 93 ? 6.081 1.037 11.584 1.00 85.44 93 TYR A N 1
ATOM 675 C CA . TYR A 1 93 ? 5.492 1.291 12.893 1.00 85.44 93 TYR A CA 1
ATOM 676 C C . TYR A 1 93 ? 4.324 0.315 13.115 1.00 85.44 93 TYR A C 1
ATOM 678 O O . TYR A 1 93 ? 3.754 -0.181 12.129 1.00 85.44 93 TYR A O 1
ATOM 686 N N . PRO A 1 94 ? 4.007 -0.033 14.374 1.00 80.56 94 PRO A N 1
ATOM 687 C CA . PRO A 1 94 ? 2.882 -0.908 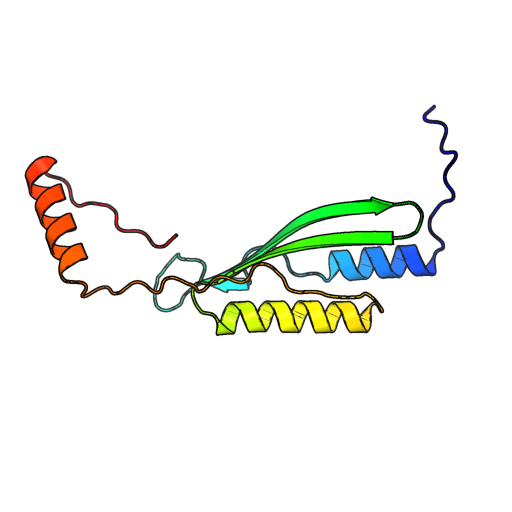14.675 1.00 80.56 94 PRO A CA 1
ATOM 688 C C . PRO A 1 94 ? 1.556 -0.175 14.453 1.00 80.56 94 PRO A C 1
ATOM 690 O O . PRO A 1 94 ? 1.456 1.034 14.675 1.00 80.56 94 PRO A O 1
ATOM 693 N N . GLY A 1 95 ? 0.527 -0.914 14.041 1.00 72.69 95 GLY A N 1
ATOM 694 C CA . GLY A 1 95 ? -0.845 -0.411 14.092 1.00 72.69 95 GLY A CA 1
ATOM 695 C C . GLY A 1 95 ? -1.299 -0.188 15.540 1.00 72.69 95 GLY A C 1
ATOM 696 O O . GLY A 1 95 ? -0.808 -0.841 16.462 1.00 72.69 95 GLY A O 1
ATOM 697 N N . TRP A 1 96 ? -2.254 0.719 15.751 1.00 78.12 96 TRP A N 1
ATOM 698 C CA . TRP A 1 96 ? -2.953 0.837 17.031 1.00 78.12 96 TRP A CA 1
ATOM 699 C C . TRP A 1 96 ? -4.344 0.225 16.901 1.00 78.12 96 TRP A C 1
ATOM 701 O O . TRP A 1 96 ? -5.265 0.843 16.370 1.00 78.12 96 TRP A O 1
ATOM 711 N N . GLN A 1 97 ? -4.482 -1.019 17.357 1.00 74.75 97 GLN A N 1
ATOM 712 C CA . GLN A 1 97 ? -5.761 -1.713 17.322 1.00 74.75 97 GLN A CA 1
ATOM 713 C C . GLN A 1 97 ? -6.698 -1.137 18.401 1.00 74.75 97 GLN A C 1
ATOM 715 O O . GLN A 1 97 ? -6.334 -1.148 19.580 1.00 74.75 97 GLN A O 1
ATOM 720 N N . PRO A 1 98 ? -7.894 -0.637 18.041 1.00 76.50 98 PRO A N 1
ATOM 721 C CA . PRO A 1 98 ? -8.819 -0.073 19.016 1.00 76.50 98 PRO A CA 1
ATOM 722 C C . PRO A 1 98 ? -9.377 -1.142 19.957 1.00 76.50 98 PRO A C 1
ATOM 724 O O . PRO A 1 98 ? -9.818 -2.202 19.511 1.00 76.50 98 PRO A O 1
ATOM 727 N N . ASP A 1 99 ? -9.445 -0.817 21.247 1.00 83.19 99 ASP A N 1
ATOM 728 C CA . ASP A 1 99 ? -10.192 -1.589 22.240 1.00 83.19 99 ASP A CA 1
ATOM 729 C C . ASP A 1 99 ? -11.527 -0.896 22.544 1.00 83.19 99 ASP A C 1
ATOM 731 O O . ASP A 1 99 ? -11.582 0.157 23.188 1.00 83.19 99 ASP A O 1
ATOM 735 N N . ALA A 1 100 ? -12.620 -1.504 22.080 1.00 78.56 100 ALA A N 1
ATOM 736 C CA . ALA A 1 100 ? -13.974 -0.990 22.269 1.00 78.56 100 ALA A CA 1
ATOM 737 C C . ALA A 1 100 ? -14.453 -1.030 23.732 1.00 78.56 100 ALA A C 1
ATOM 739 O O . ALA A 1 100 ? -15.411 -0.333 24.065 1.00 78.56 100 ALA A O 1
ATOM 740 N N . ASN A 1 101 ? -13.794 -1.804 24.600 1.00 85.50 101 ASN A N 1
ATOM 741 C CA . ASN A 1 101 ? -14.138 -1.941 26.019 1.00 85.50 101 ASN A CA 1
ATOM 742 C C . ASN A 1 101 ? -13.181 -1.166 26.936 1.00 85.50 101 ASN A C 1
ATOM 744 O O . ASN A 1 101 ? -13.195 -1.343 28.155 1.00 85.50 101 ASN A O 1
ATOM 748 N N . SER A 1 102 ? -12.346 -0.301 26.359 1.00 91.25 102 SER A N 1
ATOM 749 C CA . SER A 1 102 ? -11.359 0.468 27.103 1.00 91.25 102 SER A CA 1
ATOM 750 C C . SER A 1 102 ? -12.024 1.365 28.169 1.00 91.25 102 SER A C 1
ATOM 752 O O . SER A 1 102 ? -12.807 2.259 27.818 1.00 91.25 102 SER A O 1
ATOM 754 N N . PRO A 1 103 ? -11.688 1.216 29.470 1.00 93.69 103 PRO A N 1
ATOM 755 C CA . PRO A 1 103 ? -12.286 2.026 3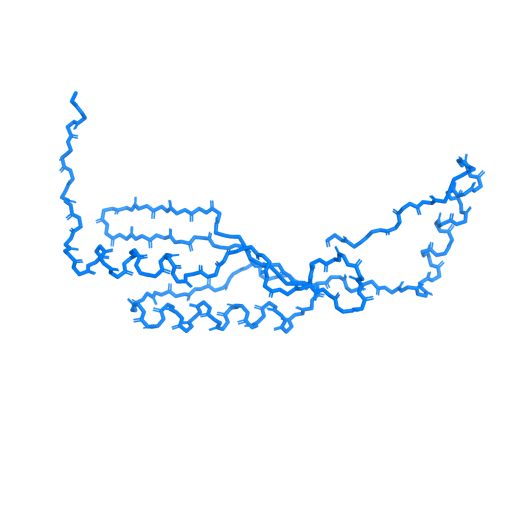0.536 1.00 93.69 103 PRO A CA 1
ATOM 756 C C . PRO A 1 103 ? -12.039 3.529 30.364 1.00 93.69 103 PRO A C 1
ATOM 758 O O . PRO A 1 103 ? -12.921 4.346 30.628 1.00 93.69 103 PRO A O 1
ATOM 761 N N . VAL A 1 104 ? -10.854 3.907 29.870 1.00 94.00 104 VAL A N 1
ATOM 762 C CA . VAL A 1 104 ? -10.527 5.316 29.609 1.00 94.00 104 VAL A CA 1
ATOM 763 C C . VAL A 1 104 ? -11.365 5.881 28.462 1.00 94.00 104 VAL A C 1
ATOM 765 O O . VAL A 1 104 ? -11.813 7.023 28.541 1.00 94.00 104 VAL A O 1
ATOM 768 N N . MET A 1 105 ? -11.657 5.081 27.432 1.00 92.44 105 MET A N 1
ATOM 769 C CA . MET A 1 105 ? -12.523 5.507 26.331 1.00 92.44 105 MET A CA 1
ATOM 770 C C . MET A 1 105 ? -13.944 5.791 26.830 1.00 92.44 105 MET A C 1
ATOM 772 O O . MET A 1 105 ? -14.523 6.822 26.480 1.00 92.44 105 MET A O 1
ATOM 776 N N . HIS A 1 106 ? -14.482 4.939 27.710 1.00 92.81 106 HIS A N 1
ATOM 777 C CA . HIS A 1 106 ? -15.789 5.172 28.327 1.00 92.81 106 HIS A CA 1
ATOM 778 C C . HIS A 1 106 ? -15.819 6.456 29.166 1.00 92.81 106 HIS A C 1
ATOM 780 O O . HIS A 1 106 ? -16.723 7.272 28.979 1.00 92.81 106 HIS A O 1
ATOM 786 N N . LEU A 1 107 ? -14.799 6.689 29.999 1.00 95.12 107 LEU A N 1
ATOM 787 C CA . LEU A 1 107 ? -14.687 7.907 30.808 1.00 95.12 107 LEU A CA 1
ATOM 788 C C . LEU A 1 107 ? -14.645 9.182 29.948 1.00 95.12 107 LEU A C 1
ATOM 790 O O . LEU A 1 107 ? -15.318 10.173 30.253 1.00 95.12 107 LEU A O 1
ATOM 794 N N . VAL A 1 108 ? -13.869 9.163 28.859 1.00 94.50 108 VAL A N 1
ATOM 795 C CA . VAL A 1 108 ? -13.778 10.291 27.918 1.00 94.50 108 VAL A CA 1
ATOM 796 C C . VAL A 1 108 ? -15.125 10.532 27.239 1.00 94.50 108 VAL A C 1
ATOM 798 O O . VAL A 1 108 ? -15.576 11.677 27.171 1.00 94.50 108 VAL A O 1
ATOM 801 N N . ARG A 1 109 ? -15.806 9.468 26.793 1.00 93.56 109 ARG A N 1
ATOM 802 C CA . ARG A 1 109 ? -17.130 9.553 26.162 1.00 93.56 109 ARG A CA 1
ATOM 803 C C . ARG A 1 109 ? -18.165 10.196 27.083 1.00 93.56 109 ARG A C 1
ATOM 805 O O . ARG A 1 109 ? -18.875 11.109 26.663 1.00 93.56 109 ARG A O 1
ATOM 812 N N . GLU A 1 110 ? -18.241 9.739 28.328 1.00 95.44 110 GLU A N 1
ATOM 813 C CA . GLU A 1 110 ? -19.186 10.252 29.327 1.00 95.44 110 GLU A CA 1
ATOM 814 C C . GLU A 1 110 ? -18.892 11.707 29.698 1.00 95.44 110 GLU A C 1
ATOM 816 O O . GLU A 1 110 ? -19.801 12.537 29.772 1.00 95.44 110 GLU A O 1
ATOM 821 N N . THR A 1 111 ? -17.613 12.048 29.862 1.00 96.00 111 THR A N 1
ATOM 822 C CA . THR A 1 111 ? -17.193 13.425 30.143 1.00 96.00 111 THR A CA 1
ATOM 823 C C . THR A 1 111 ? -17.545 14.361 28.990 1.00 96.00 111 THR A C 1
ATOM 825 O O . THR A 1 111 ? -18.082 15.441 29.231 1.00 96.00 111 THR A O 1
ATOM 828 N N . TYR A 1 112 ? -17.314 13.943 27.742 1.00 96.81 112 TYR A N 1
ATOM 829 C CA . TYR A 1 112 ? -17.678 14.724 26.560 1.00 96.81 112 TYR A CA 1
ATOM 830 C C . TYR A 1 112 ? -19.194 14.958 26.487 1.00 96.81 112 TYR A C 1
ATOM 832 O O . TYR A 1 112 ? -19.639 16.092 26.311 1.00 96.81 112 TYR A O 1
ATOM 840 N N . GLN A 1 113 ? -19.995 13.910 26.706 1.00 96.38 113 GLN A N 1
ATOM 841 C CA . GLN A 1 113 ? -21.454 14.026 26.749 1.00 96.38 113 GLN A CA 1
ATOM 842 C C . GLN A 1 113 ? -21.910 15.016 27.826 1.00 96.38 113 GLN A C 1
ATOM 844 O O . GLN A 1 113 ? -22.772 15.847 27.556 1.00 96.38 113 GLN A O 1
ATOM 849 N N . ARG A 1 114 ? -21.317 14.975 29.025 1.00 97.06 114 ARG A N 1
ATOM 850 C CA . ARG A 1 114 ? -21.654 15.894 30.123 1.00 97.06 114 ARG A CA 1
ATOM 851 C C . ARG A 1 114 ? -21.309 17.349 29.805 1.00 97.06 114 ARG A C 1
ATOM 853 O O . ARG A 1 114 ? -22.070 18.238 30.169 1.00 97.06 114 ARG A O 1
ATOM 860 N N . LEU A 1 115 ? -20.168 17.596 29.164 1.00 97.50 115 LEU A N 1
ATOM 861 C CA . LEU A 1 115 ? -19.694 18.952 28.873 1.00 97.50 115 LEU A CA 1
ATOM 862 C C . LEU A 1 115 ? -20.400 19.591 27.672 1.00 97.50 115 LEU A C 1
ATOM 864 O O . LEU A 1 115 ? -20.617 20.799 27.669 1.00 97.50 115 LEU A O 1
ATOM 868 N N . PHE A 1 116 ? -20.753 18.796 26.660 1.00 96.75 116 PHE A N 1
ATOM 869 C CA . PHE A 1 116 ? -21.219 19.311 25.367 1.00 96.75 116 PHE A CA 1
ATOM 870 C C . PHE A 1 116 ? -22.642 18.883 24.998 1.00 96.75 116 PHE A C 1
ATOM 872 O O . PHE A 1 116 ? -23.139 19.271 23.940 1.00 96.75 116 PHE A O 1
ATOM 879 N N . ASN A 1 117 ? -23.292 18.077 25.843 1.00 95.88 117 ASN A N 1
ATOM 880 C CA . ASN A 1 117 ? -24.611 17.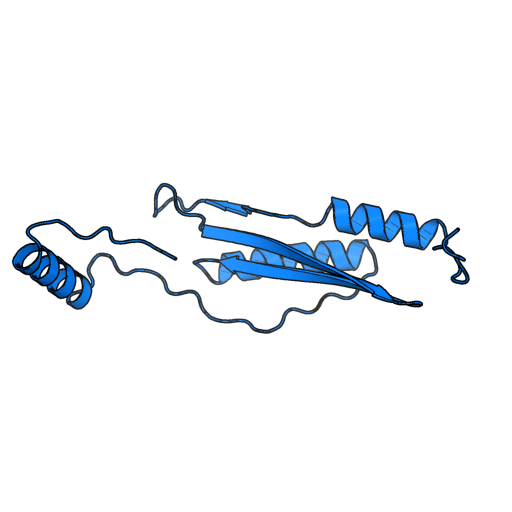486 25.609 1.00 95.88 117 ASN A CA 1
ATOM 881 C C . ASN A 1 117 ? -24.731 16.774 24.246 1.00 95.88 117 ASN A C 1
ATOM 883 O O . ASN A 1 117 ? -25.779 16.790 23.600 1.00 95.88 117 ASN A O 1
ATOM 887 N N . LYS A 1 118 ? -23.628 16.174 23.781 1.00 94.56 118 LYS A N 1
ATOM 888 C CA . LYS A 1 118 ? -23.521 15.465 22.500 1.00 94.56 118 LYS A CA 1
ATOM 889 C C . LYS A 1 118 ? -22.651 14.230 22.649 1.00 94.56 118 LYS A C 1
ATOM 891 O O . LYS A 1 118 ? -21.640 14.271 23.345 1.00 94.56 118 LYS A O 1
ATOM 896 N N . THR A 1 119 ? -23.008 13.159 21.948 1.00 91.12 119 THR A N 1
ATOM 897 C CA . THR A 1 119 ? -22.193 11.943 21.927 1.00 91.12 119 THR A CA 1
ATOM 898 C C . THR A 1 119 ? -20.997 12.175 21.005 1.00 91.12 119 THR A C 1
ATOM 900 O O . THR A 1 119 ? -21.200 12.623 19.873 1.00 91.12 119 THR A O 1
ATOM 903 N N . PRO A 1 120 ? -19.753 11.924 21.455 1.00 91.62 120 PRO A N 1
ATOM 904 C CA . PRO A 1 120 ? -18.589 12.122 20.605 1.00 91.62 120 PRO A CA 1
ATOM 905 C C . PRO A 1 120 ? -18.566 11.102 19.466 1.00 91.62 120 PRO A C 1
ATOM 907 O O . PRO A 1 120 ? -18.948 9.944 19.640 1.00 91.62 120 PRO A O 1
ATOM 910 N N . ASN A 1 121 ? -18.067 11.529 18.310 1.00 87.19 121 ASN A N 1
ATOM 911 C CA . ASN A 1 121 ? -17.790 10.637 17.192 1.00 87.19 121 ASN A CA 1
ATOM 912 C C . ASN A 1 121 ? -16.430 9.957 17.412 1.00 87.19 121 ASN A C 1
ATOM 914 O O . ASN A 1 121 ? -15.390 10.600 17.281 1.00 87.19 121 ASN A O 1
ATOM 918 N N . ILE A 1 122 ? -16.442 8.679 17.788 1.00 85.38 122 ILE A N 1
ATOM 919 C CA . ILE A 1 122 ? -15.233 7.880 18.018 1.00 85.38 122 ILE A CA 1
ATOM 920 C C . ILE A 1 122 ? -14.843 7.217 16.697 1.00 85.38 122 ILE A C 1
ATOM 922 O O . ILE A 1 122 ? -15.649 6.501 16.107 1.00 85.38 122 ILE A O 1
ATOM 926 N N . GLN A 1 123 ? -13.618 7.463 16.233 1.00 82.69 123 GLN A N 1
ATOM 927 C CA . GLN A 1 123 ? -13.141 7.018 14.922 1.00 82.69 123 GLN A CA 1
ATOM 928 C C . GLN A 1 123 ? -11.802 6.284 15.022 1.00 82.69 123 GLN A C 1
ATOM 930 O O . GLN A 1 123 ? -11.008 6.537 15.927 1.00 82.69 123 GLN A O 1
ATOM 935 N N . ILE A 1 124 ? -11.570 5.389 14.062 1.00 81.06 124 ILE A N 1
ATOM 936 C CA . ILE A 1 124 ? -10.278 4.746 13.796 1.00 81.06 124 ILE A CA 1
ATOM 937 C C . ILE A 1 124 ? -9.570 5.585 12.723 1.00 81.06 124 ILE A C 1
ATOM 939 O O . ILE A 1 124 ? -10.231 6.015 11.775 1.00 81.06 124 ILE A O 1
ATOM 943 N N . ILE A 1 125 ? -8.266 5.835 12.885 1.00 65.56 125 ILE A N 1
ATOM 944 C CA . ILE A 1 125 ? -7.436 6.663 11.987 1.00 65.56 125 ILE A CA 1
ATOM 945 C C . ILE A 1 125 ? -6.324 5.813 11.375 1.00 65.56 125 ILE A C 1
ATOM 947 O O . ILE A 1 125 ? -5.740 5.002 12.128 1.00 65.56 125 ILE A O 1
#

Nearest PDB structures (foldseek):
  3mru-assembly2_B  TM=8.903E-01  e=6.311E-09  Vibrio alginolyticus
  2qyv-assembly1_B  TM=9.663E-01  e=6.410E-08  Histophilus somni 129PT
  4jui-assembly2_B  TM=3.982E-01  e=4.066E+00  Lactiplantibacillus plantarum
  4j0d-assembly1_A  TM=2.272E-01  e=3.812E+00  Lactiplantibacillus plantarum

Radius of gyration: 21.4 Å; Cα contacts (8 Å, |Δi|>4): 122; chains: 1; bounding box: 45×34×58 Å

Mean predicted aligned error: 5.77 Å

Secondary structure (DSSP, 8-state):
-----SPPPPHHHHHHHHHHHHHS--EEEEE-SSSTT-EEEEEEEEEEEE-SS-EEEEEEEEESSHHHHHHHHHHHHHHHHHHT---------------TT-HHHHHHHHHHHHHHSS-------

Organism: Escherichia coli (NCBI:txid562)

Sequence (125 aa):
SVANDKAALIAKSRDTFIRLLNATPNGVIRNSDVAKGVVETSLNVGVVTMTDNNVEIHCLIRSLIDSGKDYVVSMLDSLGKLAGAKTEAKGAYPGWQPDANSPVMHLVRETYQRLFNKTPNIQII

pLDDT: mean 91.72, std 9.24, range [50.03, 98.5]